Protein AF-A0A1R3GJM4-F1 (afdb_monomer_lite)

Foldseek 3Di:
DVLVVVLVVLVVQLVVLVVVLVCLVVCLLVCLCVCCVPDVDSVVSVVVSVVVSVVSVVSNVVSVVVSCCSVVPPPD

Radius of gyration: 16.51 Å; chains: 1; bounding box: 36×19×49 Å

pLDDT: mean 89.85, std 7.99, range [54.22, 96.75]

Sequence (76 aa):
MDSQKRVFASLIVFIMTQLLHIFWLADGDEYSDWFADIADKESDRKMIVKQIEKVLHVLAIGSKVFLAKEVAWPDG

Organism: NCBI:txid93759

Secondary structure (DSSP, 8-state):
-HHHHHHHHHHHHHHHHHHHHHHHHHHGGGGGGGGTTT-SSHHHHHHHHHHHHHHHHHHHHHHHHHHHHHHHS---

Structure (mmCIF, N/CA/C/O backbone):
data_AF-A0A1R3GJM4-F1
#
_entry.id   AF-A0A1R3GJM4-F1
#
loop_
_atom_site.group_PDB
_atom_site.id
_atom_site.type_symbol
_atom_site.label_atom_id
_atom_site.label_alt_id
_atom_site.label_comp_id
_atom_site.label_asym_id
_atom_site.label_entity_id
_atom_site.label_seq_id
_atom_site.pdbx_PDB_ins_code
_atom_site.Cartn_x
_atom_site.Cartn_y
_atom_site.Cartn_z
_atom_site.occupancy
_atom_site.B_iso_or_equiv
_atom_site.auth_seq_id
_atom_site.auth_comp_id
_atom_site.auth_asym_id
_atom_site.auth_atom_id
_atom_site.pdbx_PDB_model_num
ATOM 1 N N . MET A 1 1 ? 7.706 -0.794 -29.525 1.00 60.06 1 MET A N 1
ATOM 2 C CA . MET A 1 1 ? 6.632 0.111 -29.051 1.00 60.06 1 MET A CA 1
ATOM 3 C C . MET A 1 1 ? 5.917 -0.465 -27.828 1.00 60.06 1 MET A C 1
ATOM 5 O O . MET A 1 1 ? 5.516 0.309 -26.968 1.00 60.06 1 MET A O 1
ATOM 9 N N . ASP A 1 2 ? 5.819 -1.793 -27.700 1.00 74.75 2 ASP A N 1
ATOM 10 C CA . ASP A 1 2 ? 5.139 -2.441 -26.566 1.00 74.75 2 ASP A CA 1
ATOM 11 C C . ASP A 1 2 ? 5.983 -2.485 -25.282 1.00 74.75 2 ASP A C 1
ATOM 13 O O . ASP A 1 2 ? 5.464 -2.171 -24.212 1.00 74.75 2 ASP A O 1
ATOM 17 N N . SER A 1 3 ? 7.298 -2.714 -25.382 1.00 78.31 3 SER A N 1
ATOM 18 C CA . SER A 1 3 ? 8.223 -2.629 -24.235 1.00 78.31 3 SER A CA 1
ATOM 19 C C . SER A 1 3 ? 8.224 -1.242 -23.553 1.00 78.31 3 SER A C 1
ATOM 21 O O . SER A 1 3 ? 8.108 -1.141 -22.335 1.00 78.31 3 SER A O 1
ATOM 23 N N . GLN A 1 4 ? 8.219 -0.142 -24.319 1.00 81.12 4 GLN A N 1
ATOM 24 C CA . GLN A 1 4 ? 8.142 1.219 -23.754 1.00 81.12 4 GLN A CA 1
ATOM 25 C C . GLN A 1 4 ? 6.817 1.493 -23.029 1.00 81.12 4 GLN A C 1
ATOM 27 O O . GLN A 1 4 ? 6.811 2.124 -21.972 1.00 81.12 4 GLN A O 1
ATOM 32 N N . LYS A 1 5 ? 5.693 1.005 -23.571 1.00 85.25 5 LYS A N 1
ATOM 33 C CA . LYS A 1 5 ? 4.381 1.122 -22.918 1.00 85.25 5 LYS A CA 1
ATOM 34 C C . LYS A 1 5 ? 4.341 0.335 -21.609 1.00 85.25 5 LYS A C 1
ATOM 36 O O . LYS A 1 5 ? 3.793 0.840 -20.635 1.00 85.25 5 LYS A O 1
ATOM 41 N N . ARG A 1 6 ? 4.949 -0.857 -21.570 1.00 83.88 6 ARG A N 1
ATOM 42 C CA . ARG A 1 6 ? 5.085 -1.661 -20.346 1.00 83.88 6 ARG A CA 1
ATOM 43 C C . ARG A 1 6 ? 5.900 -0.944 -19.282 1.00 83.88 6 ARG A C 1
ATOM 45 O O . ARG A 1 6 ? 5.405 -0.780 -18.176 1.00 83.88 6 ARG A O 1
ATOM 52 N N . VAL A 1 7 ? 7.085 -0.438 -19.624 1.00 86.81 7 VAL A N 1
ATOM 53 C CA . VAL A 1 7 ? 7.927 0.321 -18.681 1.00 86.81 7 VAL A CA 1
ATOM 54 C C . VAL A 1 7 ? 7.179 1.542 -18.139 1.00 86.81 7 VAL A C 1
ATOM 56 O O . VAL A 1 7 ? 7.200 1.794 -16.935 1.00 86.81 7 VAL A O 1
ATOM 59 N N . PHE A 1 8 ? 6.466 2.272 -19.000 1.00 89.00 8 PHE A N 1
ATOM 60 C CA . PHE A 1 8 ? 5.669 3.423 -18.579 1.00 89.00 8 PHE A CA 1
ATOM 61 C C . PHE A 1 8 ? 4.502 3.031 -17.659 1.00 89.00 8 PHE A C 1
ATOM 63 O O . PHE A 1 8 ? 4.284 3.675 -16.634 1.00 89.00 8 PHE A O 1
ATOM 70 N N . ALA A 1 9 ? 3.784 1.949 -17.969 1.00 88.75 9 ALA A N 1
ATOM 71 C CA . ALA A 1 9 ? 2.729 1.425 -17.106 1.00 88.75 9 ALA A CA 1
ATOM 72 C C . ALA A 1 9 ? 3.280 0.988 -15.737 1.00 88.75 9 ALA A C 1
ATOM 74 O O . ALA A 1 9 ? 2.717 1.350 -14.705 1.00 88.75 9 ALA A O 1
ATOM 75 N N . SER A 1 10 ? 4.418 0.290 -15.712 1.00 88.50 10 SER A N 1
ATOM 76 C CA . SER A 1 10 ? 5.112 -0.110 -14.482 1.00 88.50 10 SER A CA 1
ATOM 77 C C . SER A 1 10 ? 5.551 1.092 -13.649 1.00 88.50 10 SER A C 1
ATOM 79 O O . SER A 1 10 ? 5.447 1.059 -12.423 1.00 88.50 10 SER A O 1
ATOM 81 N N . LEU A 1 11 ? 5.998 2.171 -14.300 1.00 90.50 11 LEU A N 1
ATOM 82 C CA . LEU A 1 11 ? 6.355 3.422 -13.635 1.00 90.50 11 LEU A CA 1
ATOM 83 C C . LEU A 1 11 ? 5.133 4.084 -12.987 1.00 90.50 11 LEU A C 1
ATOM 85 O O . LEU A 1 11 ? 5.223 4.519 -11.842 1.00 90.50 11 LEU A O 1
ATOM 89 N N . ILE A 1 12 ? 3.989 4.124 -13.679 1.00 92.94 12 ILE A N 1
ATOM 90 C CA . ILE A 1 12 ? 2.735 4.639 -13.108 1.00 92.94 12 ILE A CA 1
ATOM 91 C C . ILE A 1 12 ? 2.322 3.806 -11.896 1.00 92.94 12 ILE A C 1
ATOM 93 O O . ILE A 1 12 ? 2.037 4.373 -10.845 1.00 92.94 12 ILE A O 1
ATOM 97 N N . VAL A 1 13 ? 2.321 2.473 -12.018 1.00 90.88 13 VAL A N 1
ATOM 98 C CA . VAL A 1 13 ? 1.978 1.575 -10.905 1.00 90.88 13 VAL A CA 1
ATOM 99 C C . VAL A 1 13 ? 2.897 1.829 -9.715 1.00 90.88 13 VAL A C 1
ATOM 101 O O . VAL A 1 13 ? 2.405 1.980 -8.603 1.00 90.88 13 VAL A O 1
ATOM 104 N N . PHE A 1 14 ? 4.206 1.946 -9.946 1.00 91.44 14 PHE A N 1
ATOM 105 C CA . PHE A 1 14 ? 5.174 2.282 -8.907 1.00 91.44 14 PHE A CA 1
ATOM 106 C C . PHE A 1 14 ? 4.872 3.626 -8.229 1.00 91.44 14 PHE A C 1
ATOM 108 O O . PHE A 1 14 ? 4.831 3.694 -7.003 1.00 91.44 14 PHE A O 1
ATOM 115 N N . ILE A 1 15 ? 4.642 4.695 -8.994 1.00 93.50 15 ILE A N 1
ATOM 116 C CA . ILE A 1 15 ? 4.347 6.016 -8.422 1.00 93.50 15 ILE A CA 1
ATOM 117 C C . ILE A 1 15 ? 3.057 5.961 -7.597 1.00 93.50 15 ILE A C 1
ATOM 119 O O . ILE A 1 15 ? 3.039 6.418 -6.455 1.00 93.50 15 ILE A O 1
ATOM 123 N N . MET A 1 16 ? 1.997 5.357 -8.136 1.00 94.50 16 MET A N 1
ATOM 124 C CA . MET A 1 16 ? 0.699 5.272 -7.468 1.00 94.50 16 MET A CA 1
ATOM 125 C C . MET A 1 16 ? 0.758 4.459 -6.173 1.00 94.50 16 MET A C 1
ATOM 127 O O . MET A 1 16 ? 0.185 4.880 -5.171 1.00 94.50 16 MET A O 1
ATOM 131 N N . THR A 1 17 ? 1.473 3.330 -6.146 1.00 93.44 17 THR A N 1
ATOM 132 C CA . THR A 1 17 ? 1.627 2.533 -4.919 1.00 93.44 17 THR A CA 1
ATOM 133 C C . THR A 1 17 ? 2.465 3.257 -3.865 1.00 93.44 17 THR A C 1
ATOM 135 O O . THR A 1 17 ? 2.137 3.165 -2.684 1.00 93.44 17 THR A O 1
ATOM 138 N N . GLN A 1 18 ? 3.508 4.011 -4.254 1.00 92.31 18 GLN A N 1
ATOM 139 C CA . GLN A 1 18 ? 4.257 4.842 -3.301 1.00 92.31 18 GLN A CA 1
ATOM 140 C C . GLN A 1 18 ? 3.384 5.957 -2.723 1.00 92.31 18 GLN A C 1
ATOM 142 O O . GLN A 1 18 ? 3.382 6.146 -1.510 1.00 92.31 18 GLN A O 1
ATOM 147 N N . LEU A 1 19 ? 2.645 6.681 -3.571 1.00 93.81 19 LEU A N 1
ATOM 148 C CA . LEU A 1 19 ? 1.771 7.768 -3.129 1.00 93.81 19 LEU A CA 1
ATOM 149 C C . LEU A 1 19 ? 0.680 7.257 -2.191 1.00 93.81 19 LEU A C 1
ATOM 151 O O . LEU A 1 19 ? 0.460 7.858 -1.147 1.00 93.81 19 LEU A O 1
ATOM 155 N N . LEU A 1 20 ? 0.054 6.124 -2.520 1.00 94.44 20 LEU A N 1
ATOM 156 C CA . LEU A 1 20 ? -0.969 5.514 -1.676 1.00 94.44 20 LEU A CA 1
ATOM 157 C C . LEU A 1 20 ? -0.408 5.094 -0.313 1.00 94.44 20 LEU A C 1
ATOM 159 O O . LEU A 1 20 ? -1.038 5.349 0.707 1.00 94.44 20 LEU A O 1
ATOM 163 N N . HIS A 1 21 ? 0.781 4.490 -0.284 1.00 94.31 21 HIS A N 1
ATOM 164 C CA . HIS A 1 21 ? 1.441 4.129 0.969 1.00 94.31 21 HIS A CA 1
ATOM 165 C C . HIS A 1 21 ? 1.802 5.365 1.806 1.00 94.31 21 HIS A C 1
ATOM 167 O O . HIS A 1 21 ? 1.549 5.366 3.004 1.00 94.31 21 HIS A O 1
ATOM 173 N N . ILE A 1 22 ? 2.348 6.424 1.196 1.00 94.62 22 ILE A N 1
ATOM 174 C CA . ILE A 1 22 ? 2.695 7.670 1.904 1.00 94.62 22 ILE A CA 1
ATOM 175 C C . ILE A 1 22 ? 1.442 8.353 2.456 1.00 94.62 22 ILE A C 1
ATOM 177 O O . ILE A 1 22 ? 1.434 8.752 3.616 1.00 94.62 22 ILE A O 1
ATOM 181 N N . PHE A 1 23 ? 0.394 8.463 1.641 1.00 95.31 23 PHE A N 1
ATOM 182 C CA . PHE A 1 23 ? -0.886 9.029 2.052 1.00 95.31 23 PHE A CA 1
ATOM 183 C C . PHE A 1 23 ? -1.480 8.247 3.225 1.00 95.31 23 PHE A C 1
ATOM 185 O O . PHE A 1 23 ? -1.812 8.822 4.254 1.00 95.31 23 PHE A O 1
ATOM 192 N N . TRP A 1 24 ? -1.535 6.918 3.116 1.00 96.75 24 TRP A N 1
ATOM 193 C CA . TRP A 1 24 ? -2.059 6.080 4.190 1.00 96.75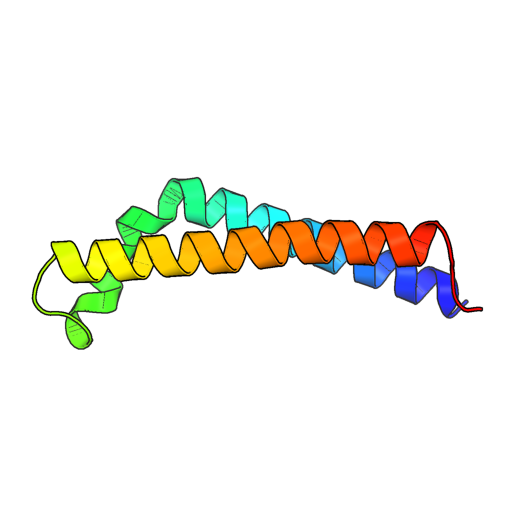 24 TRP A CA 1
ATOM 194 C C . TRP A 1 24 ? -1.200 6.131 5.456 1.00 96.75 24 TRP A C 1
ATOM 196 O O . TRP A 1 24 ? -1.724 6.057 6.559 1.00 96.75 24 TRP A O 1
ATOM 206 N N . LEU A 1 25 ? 0.119 6.267 5.326 1.00 93.69 25 LEU A N 1
ATOM 207 C CA . LEU A 1 25 ? 1.007 6.424 6.476 1.00 93.69 25 LEU A CA 1
ATOM 208 C C . LEU A 1 25 ? 0.772 7.755 7.209 1.00 93.69 25 LEU A C 1
ATOM 210 O O . LEU A 1 25 ? 0.921 7.800 8.427 1.00 93.69 25 LEU A O 1
ATOM 214 N N . ALA A 1 26 ? 0.437 8.820 6.477 1.00 93.75 26 ALA A N 1
ATOM 215 C CA . ALA A 1 26 ? 0.172 10.138 7.046 1.00 93.75 26 ALA A CA 1
ATOM 216 C C . ALA A 1 26 ? -1.226 10.226 7.678 1.00 93.75 26 ALA A C 1
ATOM 218 O O . ALA A 1 26 ? -1.343 10.650 8.825 1.00 93.75 26 ALA A O 1
ATOM 219 N N . ASP A 1 27 ? -2.251 9.768 6.955 1.00 94.25 27 ASP A N 1
ATOM 220 C CA . ASP A 1 27 ? -3.657 10.060 7.269 1.00 94.25 27 ASP A CA 1
ATOM 221 C C . ASP A 1 27 ? -4.481 8.797 7.603 1.00 94.25 27 ASP A C 1
ATOM 223 O O . ASP A 1 27 ? -5.656 8.876 7.954 1.00 94.25 27 ASP A O 1
ATOM 227 N N . GLY A 1 28 ? -3.888 7.599 7.528 1.00 89.19 28 GLY A N 1
ATOM 228 C CA . GLY A 1 28 ? -4.582 6.314 7.702 1.00 89.19 28 GLY A CA 1
ATOM 229 C C . GLY A 1 28 ? -5.330 6.173 9.029 1.00 89.19 28 GLY A C 1
ATOM 230 O O . GLY A 1 28 ? -6.410 5.583 9.074 1.00 89.19 28 GLY A O 1
ATOM 231 N N . ASP A 1 29 ? -4.775 6.729 10.108 1.00 91.00 29 ASP A N 1
ATOM 232 C CA . ASP A 1 29 ? -5.367 6.662 11.450 1.00 91.00 29 ASP A CA 1
ATOM 233 C C . ASP A 1 29 ? -6.687 7.450 11.553 1.00 91.00 29 ASP A C 1
ATOM 235 O O . ASP A 1 29 ? -7.574 7.046 12.314 1.00 91.00 29 ASP A O 1
ATOM 239 N N . GLU A 1 30 ? -6.870 8.507 10.749 1.00 93.38 30 GLU A N 1
ATOM 240 C CA . GLU A 1 30 ? -8.126 9.276 10.685 1.00 93.38 30 GLU A CA 1
ATOM 241 C C . GLU A 1 30 ? -9.287 8.425 10.154 1.00 93.38 30 GLU A C 1
ATOM 243 O O . GLU A 1 30 ? -10.446 8.629 10.515 1.00 93.38 30 GLU A O 1
ATOM 248 N N . TYR A 1 31 ? -8.974 7.406 9.354 1.00 91.81 31 TYR A N 1
ATOM 249 C CA . TYR A 1 31 ? -9.944 6.468 8.798 1.00 91.81 31 TYR A CA 1
ATOM 250 C C . TYR A 1 31 ? -10.266 5.299 9.730 1.00 91.81 31 TYR A C 1
ATOM 252 O O . TYR A 1 31 ? -11.035 4.415 9.356 1.00 91.81 31 TYR A O 1
ATOM 260 N N . SER A 1 32 ? -9.718 5.264 10.950 1.00 92.81 32 SER A N 1
ATOM 261 C CA . SER A 1 32 ? -10.003 4.179 11.897 1.00 92.81 32 SER A CA 1
ATOM 262 C C . SER A 1 32 ? -11.501 4.033 12.184 1.00 92.81 32 SER A C 1
ATOM 264 O O . SER A 1 32 ? -12.001 2.911 12.235 1.00 92.81 32 SER A O 1
ATOM 266 N N . ASP A 1 33 ? -12.249 5.133 12.267 1.00 93.31 33 ASP A N 1
ATOM 267 C CA . ASP A 1 33 ? -13.693 5.095 12.516 1.00 93.31 33 ASP A CA 1
ATOM 268 C C . ASP A 1 33 ? -14.522 4.593 11.325 1.00 93.31 33 ASP A C 1
ATOM 270 O O . ASP A 1 33 ? -15.655 4.156 11.518 1.00 93.31 33 ASP A O 1
ATOM 274 N N . TRP A 1 34 ? -13.961 4.525 10.112 1.00 94.62 34 TRP A N 1
ATOM 275 C CA . TRP A 1 34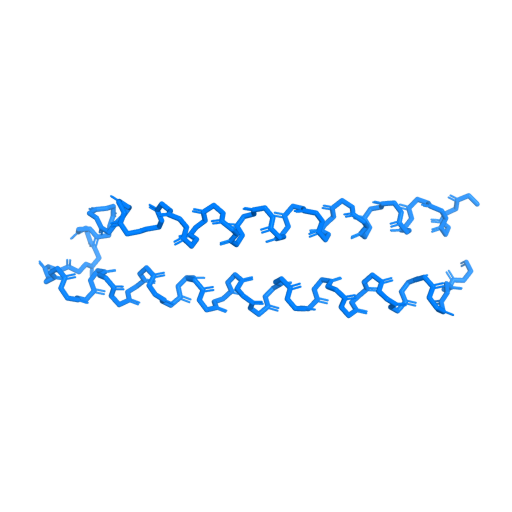 ? -14.631 3.874 8.975 1.00 94.62 34 TRP A CA 1
ATOM 276 C C . TRP A 1 34 ? -14.801 2.366 9.181 1.00 94.62 34 TRP A C 1
ATOM 278 O O . TRP A 1 34 ? -15.620 1.735 8.518 1.00 94.62 34 TRP A O 1
ATOM 288 N N . PHE A 1 35 ? -14.054 1.783 10.120 1.00 93.94 35 PHE A N 1
ATOM 289 C CA . PHE A 1 35 ? -14.144 0.371 10.479 1.00 93.94 35 PHE A CA 1
ATOM 290 C C . PHE A 1 35 ? -15.067 0.116 11.681 1.00 93.94 35 PHE A C 1
ATOM 292 O O . PHE A 1 35 ? -15.030 -0.978 12.245 1.00 93.94 35 PHE A O 1
ATOM 299 N N . ALA A 1 36 ? -15.890 1.094 12.088 1.00 92.44 36 ALA A N 1
ATOM 300 C CA . ALA A 1 36 ? -16.851 0.953 13.188 1.00 92.44 36 ALA A CA 1
ATOM 301 C C . ALA A 1 36 ? -17.840 -0.202 12.979 1.00 92.44 36 ALA A C 1
ATOM 303 O O . ALA A 1 36 ? -18.117 -0.931 13.925 1.00 92.44 36 ALA A O 1
ATOM 304 N N . ASP A 1 37 ? -18.274 -0.438 11.740 1.00 94.94 37 ASP A N 1
ATOM 305 C CA . ASP A 1 37 ? -19.188 -1.540 11.403 1.00 94.94 37 ASP A CA 1
ATOM 306 C C . ASP A 1 37 ? -18.518 -2.927 11.452 1.00 94.94 37 ASP A C 1
ATOM 308 O O . ASP A 1 37 ? -19.191 -3.955 11.380 1.00 94.94 37 ASP A O 1
ATOM 312 N N . ILE A 1 38 ? -17.185 -2.970 11.538 1.00 92.56 38 ILE A N 1
ATOM 313 C CA . ILE A 1 38 ? -16.385 -4.203 11.499 1.00 92.56 38 ILE A CA 1
ATOM 314 C C . ILE A 1 38 ? -15.796 -4.524 12.879 1.00 92.56 38 ILE A C 1
ATOM 316 O O . ILE A 1 38 ? -15.607 -5.696 13.208 1.00 92.56 38 ILE A O 1
ATOM 320 N N . ALA A 1 39 ? -15.490 -3.506 13.688 1.00 92.50 39 ALA A N 1
ATOM 321 C CA . ALA A 1 39 ? -14.886 -3.678 15.002 1.00 92.50 39 ALA A CA 1
ATOM 322 C C . ALA A 1 39 ? -15.356 -2.626 16.023 1.00 92.50 39 ALA A C 1
ATOM 324 O O . ALA A 1 39 ? -15.089 -1.426 15.897 1.00 92.50 39 ALA A O 1
ATOM 325 N N . ASP A 1 40 ? -15.961 -3.110 17.112 1.00 91.44 40 ASP A N 1
ATOM 326 C CA . ASP A 1 40 ? -16.519 -2.272 18.184 1.00 91.44 40 ASP A CA 1
ATOM 327 C C . ASP A 1 40 ? -15.438 -1.506 18.963 1.00 91.44 40 ASP A C 1
ATOM 329 O O . ASP A 1 40 ? -15.635 -0.363 19.389 1.00 91.44 40 ASP A O 1
ATOM 333 N N . LYS A 1 41 ? -14.262 -2.118 19.144 1.00 95.00 41 LYS A N 1
ATOM 334 C CA . LYS A 1 41 ? -13.156 -1.529 19.907 1.00 95.00 41 LYS A CA 1
ATOM 335 C C . LYS A 1 41 ? -12.265 -0.676 19.015 1.00 95.00 41 LYS A C 1
ATOM 337 O O . LYS A 1 41 ? -11.763 -1.135 17.992 1.00 95.00 41 LYS A O 1
ATOM 342 N N . GLU A 1 42 ? -11.956 0.532 19.481 1.00 93.00 42 GLU A N 1
ATOM 343 C CA . GLU A 1 42 ? -11.02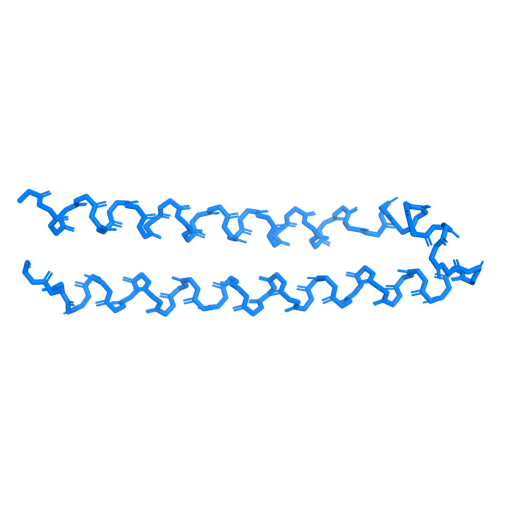1 1.445 18.811 1.00 93.00 42 GLU A CA 1
ATOM 344 C C . GLU A 1 42 ? -9.633 0.810 18.597 1.00 93.00 42 GLU A C 1
ATOM 346 O O . GLU A 1 42 ? -9.012 1.002 17.552 1.00 93.00 42 GLU A O 1
ATOM 351 N N . SER A 1 43 ? -9.164 -0.008 19.549 1.00 94.00 43 SER A N 1
ATOM 352 C CA . SER A 1 43 ? -7.900 -0.749 19.428 1.00 94.00 43 SER A CA 1
ATOM 353 C C . SER A 1 43 ? -7.868 -1.670 18.210 1.00 94.00 43 SER A C 1
ATOM 355 O O . SER A 1 43 ? -6.841 -1.780 17.541 1.00 94.00 43 SER A O 1
ATOM 357 N N . ASP A 1 44 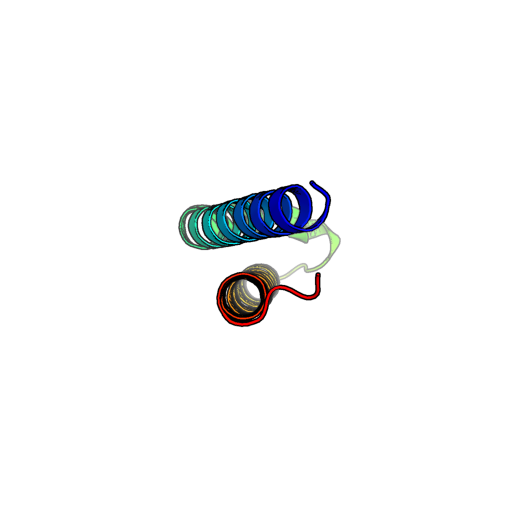? -8.995 -2.313 17.919 1.00 95.81 44 ASP A N 1
ATOM 358 C CA . ASP A 1 44 ? -9.115 -3.309 16.860 1.00 95.81 44 ASP A CA 1
ATOM 359 C C . ASP A 1 44 ? -9.240 -2.600 15.505 1.00 95.81 44 ASP A C 1
ATOM 361 O O . ASP A 1 44 ? -8.587 -2.992 14.538 1.00 95.81 44 ASP A O 1
ATOM 365 N N . ARG A 1 45 ? -9.949 -1.464 15.457 1.00 95.25 45 ARG A N 1
ATOM 366 C CA . ARG A 1 45 ? -9.983 -0.571 14.285 1.00 95.25 45 ARG A CA 1
ATOM 367 C C . ARG A 1 45 ? -8.606 -0.018 13.929 1.00 95.25 45 ARG A C 1
ATOM 369 O O . ARG A 1 45 ? -8.179 -0.103 12.780 1.00 95.25 45 ARG A O 1
ATOM 376 N N . LYS A 1 46 ? -7.853 0.464 14.922 1.00 93.88 46 LYS A N 1
ATOM 377 C CA . LYS A 1 46 ? -6.457 0.899 14.736 1.00 93.88 46 LYS A CA 1
ATOM 378 C C . LYS A 1 46 ? -5.550 -0.249 14.294 1.00 93.88 46 LYS A C 1
ATOM 380 O O . LYS A 1 46 ? -4.611 -0.040 13.527 1.00 93.88 46 LYS A O 1
ATOM 385 N N . MET A 1 47 ? -5.820 -1.477 14.739 1.00 95.62 47 MET A N 1
ATOM 386 C CA . MET A 1 47 ? -5.108 -2.653 14.241 1.00 95.62 47 MET A CA 1
ATOM 387 C C . MET A 1 47 ? -5.397 -2.906 12.753 1.00 95.62 47 MET A C 1
ATOM 389 O O . MET A 1 47 ? -4.456 -3.207 12.021 1.00 95.62 47 MET A O 1
ATOM 393 N N . ILE A 1 48 ? -6.642 -2.741 12.291 1.00 95.25 48 ILE A N 1
ATOM 394 C CA . ILE A 1 48 ? -7.007 -2.851 10.866 1.00 95.25 48 ILE A CA 1
ATOM 395 C C . ILE A 1 48 ? -6.255 -1.804 10.034 1.00 95.25 48 ILE A C 1
ATOM 397 O O . ILE A 1 48 ? -5.604 -2.164 9.054 1.00 95.25 48 ILE A O 1
ATOM 401 N N . VAL A 1 49 ? -6.250 -0.537 10.460 1.00 95.56 49 VAL A N 1
ATOM 402 C CA . VAL A 1 49 ? -5.499 0.538 9.781 1.00 95.56 49 VAL A CA 1
ATOM 403 C C . VAL A 1 49 ? -4.014 0.187 9.643 1.00 95.56 49 VAL A C 1
ATOM 405 O O . VAL A 1 49 ? -3.444 0.300 8.555 1.00 95.56 49 VAL A O 1
ATOM 408 N N . LYS A 1 50 ? -3.396 -0.318 10.719 1.00 95.06 50 LYS A N 1
ATOM 409 C CA . LYS A 1 50 ? -1.999 -0.780 10.704 1.00 95.06 50 LYS A CA 1
ATOM 410 C C . LYS A 1 50 ? -1.775 -1.986 9.795 1.00 95.06 50 LYS A C 1
ATOM 412 O O . LYS A 1 50 ? -0.699 -2.135 9.226 1.00 95.06 50 LYS A O 1
ATOM 417 N N . GLN A 1 51 ? -2.744 -2.889 9.670 1.00 95.94 51 GLN A N 1
ATOM 418 C CA . GLN A 1 51 ? -2.636 -4.005 8.729 1.00 95.94 51 GLN A CA 1
ATOM 419 C C . GLN A 1 51 ? -2.693 -3.517 7.280 1.00 95.94 51 GLN A C 1
ATOM 421 O O . GLN A 1 51 ? -1.919 -4.002 6.456 1.00 95.94 51 GLN A O 1
ATOM 426 N N . ILE A 1 52 ? -3.544 -2.534 6.979 1.00 95.94 52 ILE A N 1
ATOM 427 C CA . ILE A 1 52 ? -3.609 -1.912 5.652 1.00 95.94 52 ILE A CA 1
ATOM 428 C C . ILE A 1 52 ? -2.285 -1.215 5.324 1.00 95.94 52 ILE A C 1
ATOM 430 O O . ILE A 1 52 ? -1.751 -1.426 4.238 1.00 95.94 52 ILE A O 1
ATOM 434 N N . GLU A 1 53 ? -1.704 -0.477 6.275 1.00 94.94 53 GLU A N 1
ATOM 435 C CA . GLU A 1 53 ? -0.381 0.145 6.116 1.00 94.94 53 GLU A CA 1
ATOM 436 C C . GLU A 1 53 ? 0.683 -0.889 5.723 1.00 94.94 53 GLU A C 1
ATOM 438 O O . GLU A 1 53 ? 1.361 -0.718 4.710 1.00 94.94 53 GLU A O 1
ATOM 443 N N . LYS A 1 54 ? 0.747 -2.028 6.424 1.00 95.44 54 LYS A N 1
ATOM 444 C CA . LYS A 1 54 ? 1.672 -3.122 6.085 1.00 95.44 54 LYS A CA 1
ATOM 445 C C . LYS A 1 54 ? 1.445 -3.686 4.684 1.00 95.44 54 LYS A C 1
ATOM 447 O O . LYS A 1 54 ? 2.412 -3.969 3.978 1.00 95.44 54 LYS A O 1
ATOM 452 N N . VAL A 1 55 ? 0.191 -3.872 4.268 1.00 96.12 55 VAL A N 1
ATOM 453 C CA . VAL A 1 55 ? -0.130 -4.356 2.914 1.00 96.12 55 VAL A CA 1
ATOM 454 C C . VAL A 1 55 ? 0.344 -3.351 1.866 1.00 96.12 55 VAL A C 1
ATOM 456 O O . VAL A 1 55 ? 1.011 -3.735 0.904 1.00 96.12 55 VAL A O 1
ATOM 459 N N . LEU A 1 56 ? 0.071 -2.063 2.075 1.00 94.94 56 LEU A N 1
ATOM 460 C CA . LEU A 1 56 ? 0.527 -0.992 1.192 1.00 94.94 56 LEU A CA 1
ATOM 461 C C . LEU A 1 56 ? 2.054 -0.903 1.143 1.00 94.94 56 LEU A C 1
ATOM 463 O O . LEU A 1 56 ? 2.615 -0.719 0.065 1.00 94.94 56 LEU A O 1
ATOM 467 N N . HIS A 1 57 ? 2.733 -1.116 2.269 1.00 94.00 57 HIS A N 1
ATOM 468 C CA . HIS A 1 57 ? 4.188 -1.167 2.340 1.00 94.00 57 HIS A CA 1
ATOM 469 C C . HIS A 1 57 ? 4.769 -2.303 1.485 1.00 94.00 57 HIS A C 1
ATOM 471 O O . HIS A 1 57 ? 5.700 -2.101 0.699 1.00 94.00 57 HIS A O 1
ATOM 477 N N . VAL A 1 58 ? 4.189 -3.503 1.581 1.00 94.94 58 VAL A N 1
ATOM 478 C CA . VAL A 1 58 ? 4.599 -4.658 0.769 1.00 94.94 58 VAL A CA 1
ATOM 479 C C . VAL A 1 58 ? 4.348 -4.400 -0.718 1.00 94.94 58 VAL A C 1
ATOM 481 O O . VAL A 1 58 ? 5.225 -4.679 -1.536 1.00 94.94 58 VAL A O 1
ATOM 484 N N . LEU A 1 59 ? 3.204 -3.812 -1.084 1.00 93.12 59 LEU A N 1
ATOM 485 C CA . LEU A 1 59 ? 2.909 -3.422 -2.470 1.00 93.12 59 LEU A CA 1
ATOM 486 C C . LEU A 1 59 ? 3.890 -2.359 -2.988 1.00 93.12 59 LEU A C 1
ATOM 488 O O . LEU A 1 59 ? 4.380 -2.453 -4.116 1.00 93.12 59 LEU A O 1
ATOM 492 N N . ALA A 1 60 ? 4.236 -1.380 -2.153 1.00 92.00 60 ALA A N 1
ATOM 493 C CA . ALA A 1 60 ? 5.235 -0.365 -2.450 1.00 92.00 60 ALA A CA 1
ATOM 494 C C . ALA A 1 60 ? 6.609 -0.998 -2.734 1.00 92.00 60 ALA A C 1
ATOM 496 O O . ALA A 1 60 ? 7.240 -0.656 -3.736 1.00 92.00 60 ALA A O 1
ATOM 497 N N . ILE A 1 61 ? 7.064 -1.956 -1.924 1.00 93.31 61 ILE A N 1
ATOM 498 C CA . ILE A 1 61 ? 8.312 -2.694 -2.185 1.00 93.31 61 ILE A CA 1
ATOM 499 C C . ILE A 1 61 ? 8.196 -3.545 -3.457 1.00 93.31 61 ILE A C 1
ATOM 501 O O . ILE A 1 61 ? 9.075 -3.486 -4.315 1.00 93.31 61 ILE A O 1
ATOM 505 N N . GLY A 1 62 ? 7.105 -4.296 -3.617 1.00 91.00 62 GLY A N 1
ATOM 506 C CA . GLY A 1 62 ? 6.887 -5.164 -4.776 1.00 91.00 62 GLY A CA 1
ATOM 507 C C . GLY A 1 62 ? 6.913 -4.393 -6.097 1.00 91.00 62 GLY A C 1
ATOM 508 O O . GLY A 1 62 ? 7.566 -4.814 -7.050 1.00 91.00 62 GLY A O 1
ATOM 509 N N . SER A 1 63 ? 6.292 -3.212 -6.135 1.00 90.31 63 SER A N 1
ATOM 510 C CA . SER A 1 63 ? 6.299 -2.348 -7.321 1.00 90.31 63 SER A CA 1
ATOM 511 C C . SER A 1 63 ? 7.694 -1.813 -7.679 1.00 90.31 63 SER A C 1
ATOM 513 O O . SER A 1 63 ? 8.014 -1.724 -8.863 1.00 90.31 63 SER A O 1
ATOM 515 N N . LYS A 1 64 ? 8.563 -1.542 -6.689 1.00 89.56 64 LYS A N 1
ATOM 516 C CA . LYS A 1 64 ? 9.980 -1.198 -6.928 1.00 89.56 64 LYS A CA 1
ATOM 517 C C . LYS A 1 64 ? 10.722 -2.340 -7.607 1.00 89.56 64 LYS A C 1
ATOM 519 O O . LYS A 1 64 ? 11.420 -2.115 -8.590 1.00 89.56 64 LYS A O 1
ATOM 524 N N . VAL A 1 65 ? 10.559 -3.560 -7.091 1.00 89.88 65 VAL A N 1
ATOM 525 C CA . VAL A 1 65 ? 11.202 -4.758 -7.651 1.00 89.88 65 VAL A CA 1
ATOM 526 C C . VAL A 1 65 ? 10.710 -5.014 -9.075 1.00 89.88 65 VAL A C 1
ATOM 528 O O . VAL A 1 65 ? 11.515 -5.292 -9.961 1.00 89.88 65 VAL A O 1
ATOM 531 N N . PHE A 1 66 ? 9.406 -4.868 -9.315 1.00 87.69 66 PHE A N 1
ATOM 532 C CA . PHE A 1 66 ? 8.817 -5.044 -10.639 1.00 87.69 66 PHE A CA 1
ATOM 533 C C . PHE A 1 66 ? 9.334 -4.008 -11.645 1.00 87.69 66 PHE A C 1
ATOM 535 O O . PHE A 1 66 ? 9.772 -4.381 -12.730 1.00 87.69 66 PHE A O 1
ATOM 542 N N . LEU A 1 67 ? 9.367 -2.724 -11.273 1.00 88.69 67 LEU A N 1
ATOM 543 C CA . LEU A 1 67 ? 9.923 -1.673 -12.126 1.00 88.69 67 LEU A CA 1
ATOM 544 C C . LEU A 1 67 ? 11.412 -1.908 -12.413 1.00 88.69 67 LEU A C 1
ATOM 546 O O . LEU A 1 67 ? 11.836 -1.798 -13.560 1.00 88.69 67 LEU A O 1
ATOM 550 N N . ALA A 1 68 ? 12.197 -2.275 -11.395 1.00 86.81 68 ALA A N 1
ATOM 551 C CA . ALA A 1 68 ? 13.610 -2.597 -11.568 1.00 86.81 68 ALA A CA 1
ATOM 552 C C . ALA A 1 68 ? 13.807 -3.765 -12.544 1.00 86.81 68 ALA A C 1
ATOM 554 O O . ALA A 1 68 ? 14.686 -3.694 -13.400 1.00 86.81 68 ALA A O 1
ATOM 555 N N . LYS A 1 69 ? 12.962 -4.802 -12.467 1.00 86.44 69 LYS A N 1
ATOM 556 C CA . LYS A 1 69 ? 12.974 -5.922 -13.414 1.00 86.44 69 LYS A CA 1
ATOM 557 C C . LYS A 1 69 ? 12.663 -5.462 -14.839 1.00 86.44 69 LYS A C 1
ATOM 559 O O . LYS A 1 69 ? 13.428 -5.784 -15.736 1.00 86.44 69 LYS A O 1
ATOM 564 N N . GLU A 1 70 ? 11.587 -4.704 -15.045 1.00 84.38 70 GLU A N 1
ATOM 565 C CA . GLU A 1 70 ? 11.175 -4.238 -16.380 1.00 84.38 70 GLU A CA 1
ATOM 566 C C . GLU A 1 70 ? 12.209 -3.300 -17.026 1.00 84.38 70 GLU A C 1
ATOM 568 O O . GLU A 1 70 ? 12.356 -3.290 -18.244 1.00 84.38 70 GLU A O 1
ATOM 573 N N . VAL A 1 71 ? 12.946 -2.526 -16.221 1.00 82.56 71 VAL A N 1
ATOM 574 C CA . VAL A 1 71 ? 14.020 -1.643 -16.705 1.00 82.56 71 VAL A CA 1
ATOM 575 C C . VAL A 1 71 ? 15.318 -2.411 -16.973 1.00 82.56 71 VAL A C 1
ATOM 577 O O . VAL A 1 71 ? 15.985 -2.141 -17.970 1.00 82.56 71 VAL A O 1
ATOM 580 N N . ALA A 1 72 ? 15.699 -3.348 -16.100 1.00 82.50 72 ALA A N 1
ATOM 581 C CA . ALA A 1 72 ? 16.958 -4.089 -16.218 1.00 82.50 72 ALA A CA 1
ATOM 582 C C . ALA A 1 72 ? 16.889 -5.242 -17.235 1.00 82.50 72 ALA A C 1
ATOM 584 O O . ALA A 1 72 ? 17.876 -5.519 -17.914 1.00 82.50 72 ALA A O 1
ATOM 585 N N . TRP A 1 73 ? 15.728 -5.888 -17.359 1.00 79.06 73 TRP A N 1
ATOM 586 C CA . TRP A 1 73 ? 15.454 -6.972 -18.304 1.00 79.06 73 TRP A CA 1
ATOM 587 C C . TRP A 1 73 ? 14.119 -6.726 -19.014 1.00 79.06 73 TRP A C 1
ATOM 589 O O . TRP A 1 73 ? 13.118 -7.370 -18.692 1.00 79.06 73 TRP A O 1
ATOM 599 N N . PRO A 1 74 ? 14.074 -5.786 -19.972 1.00 69.38 74 PRO A N 1
ATOM 600 C CA . PRO A 1 74 ? 12.883 -5.579 -20.775 1.00 69.38 74 PRO A CA 1
ATOM 601 C C . PRO A 1 74 ? 12.657 -6.813 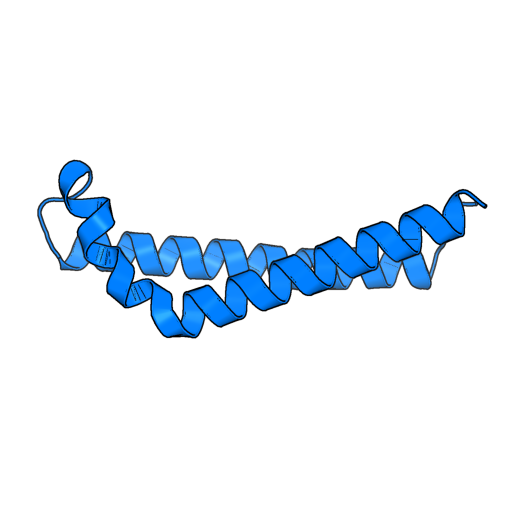-21.657 1.00 69.38 74 PRO A C 1
ATOM 603 O O . PRO A 1 74 ? 13.375 -7.020 -22.635 1.00 69.38 74 PRO A O 1
ATOM 606 N N . ASP A 1 75 ? 11.666 -7.642 -21.316 1.00 66.25 75 ASP A N 1
ATOM 607 C CA . ASP A 1 75 ? 11.189 -8.680 -22.235 1.00 66.25 75 ASP A CA 1
ATOM 608 C C . ASP A 1 75 ? 10.647 -7.955 -23.485 1.00 66.25 75 ASP A C 1
ATOM 610 O O . ASP A 1 75 ? 9.765 -7.099 -23.350 1.00 66.25 75 ASP A O 1
ATOM 614 N N . GLY A 1 76 ? 11.246 -8.232 -24.650 1.00 54.22 76 GLY A N 1
ATOM 615 C CA . GLY A 1 76 ? 11.075 -7.496 -25.917 1.00 54.22 76 GLY A CA 1
ATOM 616 C C . GLY A 1 76 ? 9.637 -7.212 -26.335 1.00 54.22 76 GLY A C 1
ATOM 617 O O . GLY A 1 76 ? 8.795 -8.127 -26.211 1.00 54.22 76 GLY A O 1
#

=== Feature glossary ===
Feature key, reading from the visual/contextual features back to the raw sequence:

Ren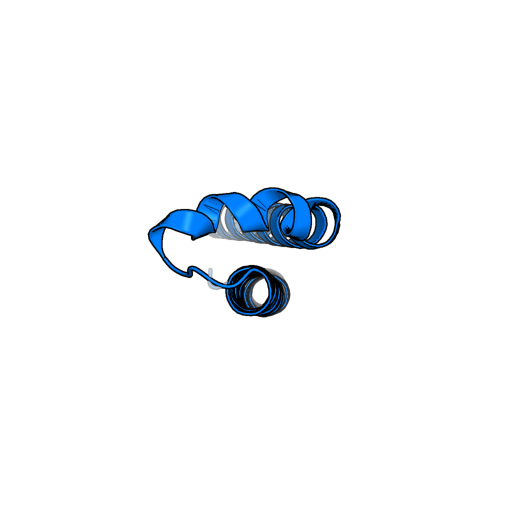dered structure images. Six rendered views show the 3D structure from the faces of a cube — i.e. along ±x, ±y, ±z. Rendering representation is drawn randomly per protein from cartoon (secondary-structure ribbons), sticks (backbone bonds), or molecular surface; coloring is either N→C rainbow (blue at the N-terminus through red at the C-terminus) or one color per chain.

Contact-map, Ramachandran, and PAE plots. The contact map is a binary N×N matrix image: pixel (i, j) is dark where Cα_i and Cα_j are within 8 Å and |i−j|>4. Because the |i−j|>4 filter removes local helical contacts, off-diagonal stripes parallel to the main diagonal indicate parallel β-sheets; stripes perpendicular to it indicate antiparallel β-sheets. The Ramachandran plot scatters every residue's (φ, ψ) pair against the sterically allowed regions. The PAE heatmap renders the predicted-aligned-error matrix.

InterPro / GO / CATH / organism. Database cross-references. InterPro integrates a dozen domain/family signature databases into unified entries with residue-range hits. GO terms attach function/process/location labels with evidence codes. CATH codes position the fold in a four-level structural taxonomy. Organism is the NCBI-taxonomy species name.

Nearest PDB structures. The Foldseek neighbor list gives the closest experimentally determined structures in the PDB, ranked by structural alignment. TM-score near 1 means near-identical fold; near 0.3 means only rough topology match. This is how one finds what a novel AlphaFold prediction most resembles in the solved-structure universe.

Predicted aligned error. PAE(i, j) answers: if I align the predicted and true structures on residue i, how far off (in Å) do I expect residue j to be? A block-diagonal PAE matrix with low values on the blocks and high values off-diagonal is the signature of a multi-domain protein with confidently predicted domains but uncertain inter-domain orientation.

Solvent-accessible surface area. Accessible surface area quantifies burial. A residue with SASA near zero is packed into the hydrophobic core; one with SASA >100 Å² sits on the surface. Computed here via the Shrake–Rupley numerical algorithm with a 1.4 Å probe.

B-factor. B-factor (Debye–Waller factor) reflects atomic displacement in the crystal lattice. It is an experimental observable (units Å²), not a prediction; low values mean the atom is pinned down, high values mean it moves or is heterogeneous across the crystal.

pLDDT. For AlphaFold models, the B-factor field carries pLDDT — the model's own estimate of local accuracy on a 0–100 scale. Regions with pLDDT<50 should be treated as essentially unmodeled; they often correspond to intrinsically disordered segments.

Backbone torsions (φ/ψ). φ (phi) and ψ (psi) are the two rotatable backbone dihedrals per residue: φ is the C(i-1)–N–Cα–C torsion, ψ is the N–Cα–C–N(i+1) torsion, both in degrees on (−180°, 180°]. α-helical residues cluster near (−60°, −45°); β-strand residues near (−120°, +130°). A Ramachandran plot is simply a scatter of (φ, ψ) for every residue.

Radius of gyration, Cα contacts, bounding box. Radius of gyration (Rg) is the root-mean-square distance of Cα atoms from their centroid — a single number for overall size and compactness. A globular domain of N residues has Rg ≈ 2.2·N^0.38 Å; an extended or disordered chain has a much larger Rg. The Cα contact count is the number of residue pairs whose Cα atoms are within 8 Å and are more than four positions apart in sequence — a standard proxy for tertiary packing density. The bounding box is the smallest axis-aligned box enclosing all Cα atoms.

Secondary structure (3-state, P-SEA). Three-state secondary structure (P-SEA) collapses the eight DSSP classes into helix (a), strand (b), and coil (c). P-SEA assigns these from Cα geometry alone — distances and angles — without requiring backbone oxygens, so it works on any Cα trace.

Secondary structure (8-state, DSSP). DSSP 8-state secondary structure assigns each residue one of H (α-helix), G (3₁₀-helix), I (π-helix), E (extended β-strand), B (isolated β-bridge), T (hydrogen-bonded turn), S (bend), or '-' (coil). The assignment is computed from backbone hydrogen-bond geometry via the Kabsch–Sander algorithm.

Foldseek 3Di. A 3Di character summarizes, for each residue, the relative orientation of the Cα frame of its nearest spatial neighbor. Because it encodes fold topology rather than chemistry, 3Di alignments detect remote structural similarity that sequence alignment misses.

mmCIF coordinates. The mmCIF block holds the 3D Cartesian coordinates of each backbone atom (N, Cα, C, O) in ångströms. mmCIF is the PDB's canonical archive format — a tagged-loop text representation of the atomic model.

Sequence. Sequence gives the chain of amino acids in standard one-letter code (A=alanine, C=cysteine, …, Y=tyrosine), read N→C. It is the only feature that is directly encoded by the gene; all structural features are derived from the folded form of this sequence.